Protein AF-A0A1G7TJM8-F1 (afdb_monomer_lite)

Secondary structure (DSSP, 8-state):
-EEEEEETTS-EEEEEEEEE-SSEEEEEEEESSTTTTTSEEEEETTTEEEEEEE--

Structure (mmCIF, N/CA/C/O backbone):
data_AF-A0A1G7TJM8-F1
#
_entry.id   AF-A0A1G7TJM8-F1
#
loop_
_atom_site.group_PDB
_atom_site.id
_atom_site.type_symbol
_atom_site.label_atom_id
_atom_site.label_alt_id
_atom_site.label_comp_id
_atom_site.label_asym_id
_atom_site.label_entity_id
_atom_site.label_seq_id
_atom_site.pdbx_PDB_ins_code
_atom_site.Cartn_x
_atom_site.Cartn_y
_atom_site.Cartn_z
_atom_site.occupancy
_atom_site.B_iso_or_equiv
_atom_site.auth_seq_id
_atom_site.auth_comp_id
_atom_site.auth_asym_id
_atom_site.auth_atom_id
_atom_site.pdbx_PDB_model_num
ATOM 1 N N . MET A 1 1 ? 7.559 9.190 1.264 1.00 88.31 1 MET A N 1
ATOM 2 C CA . MET A 1 1 ? 6.410 9.573 0.412 1.00 88.31 1 MET A CA 1
ATOM 3 C C . MET A 1 1 ? 5.253 8.655 0.756 1.00 88.31 1 MET A C 1
ATOM 5 O O . MET A 1 1 ? 5.435 7.444 0.723 1.00 88.31 1 MET A O 1
ATOM 9 N N . THR A 1 2 ? 4.104 9.201 1.153 1.00 92.56 2 THR A N 1
ATOM 10 C CA . THR A 1 2 ? 2.967 8.379 1.598 1.00 92.56 2 THR A CA 1
ATOM 11 C C . THR A 1 2 ? 1.935 8.295 0.488 1.00 92.56 2 THR A C 1
ATOM 13 O O . THR A 1 2 ? 1.512 9.315 -0.052 1.00 92.56 2 THR A O 1
ATOM 16 N N . ILE A 1 3 ? 1.516 7.080 0.155 1.00 93.44 3 ILE A N 1
ATOM 17 C CA . ILE A 1 3 ? 0.578 6.806 -0.929 1.00 93.44 3 ILE A CA 1
ATOM 18 C C . ILE A 1 3 ? -0.659 6.141 -0.341 1.00 93.44 3 ILE A C 1
ATOM 20 O O . ILE A 1 3 ? -0.568 5.108 0.315 1.00 93.44 3 ILE A O 1
ATOM 24 N N . SER A 1 4 ? -1.828 6.725 -0.581 1.00 94.56 4 SER A N 1
ATOM 25 C CA . SER A 1 4 ? -3.115 6.097 -0.284 1.00 94.56 4 SER A CA 1
ATOM 26 C C . SER A 1 4 ? -3.826 5.728 -1.575 1.00 94.56 4 SER A C 1
ATOM 28 O O . SER A 1 4 ? -3.875 6.536 -2.494 1.00 94.56 4 SER A O 1
ATOM 30 N N . PHE A 1 5 ? -4.379 4.526 -1.658 1.00 94.81 5 PHE A N 1
ATOM 31 C CA . PHE A 1 5 ? -5.054 4.031 -2.856 1.00 94.81 5 PHE A CA 1
ATOM 32 C C . PHE A 1 5 ? -6.129 3.004 -2.499 1.00 94.81 5 PHE A C 1
ATOM 34 O O . PHE A 1 5 ? -6.181 2.482 -1.385 1.00 94.81 5 PHE A O 1
ATOM 41 N N . GLU A 1 6 ? -6.999 2.724 -3.459 1.00 94.44 6 GLU A N 1
ATOM 42 C CA . GLU A 1 6 ? -8.008 1.670 -3.409 1.00 94.44 6 GLU A CA 1
ATOM 43 C C . GLU A 1 6 ? -7.631 0.592 -4.436 1.00 94.44 6 GLU A C 1
ATOM 45 O O . GLU A 1 6 ? -7.265 0.934 -5.551 1.00 94.44 6 GLU A O 1
ATOM 50 N N . THR A 1 7 ? -7.671 -0.694 -4.095 1.00 91.38 7 THR A N 1
ATOM 51 C CA . THR A 1 7 ? -7.443 -1.776 -5.070 1.00 91.38 7 THR A CA 1
ATOM 52 C C . THR A 1 7 ? -8.691 -2.017 -5.913 1.00 91.38 7 THR A C 1
ATOM 54 O O . THR A 1 7 ? -9.791 -1.617 -5.521 1.00 91.38 7 THR A O 1
ATOM 57 N N . ARG A 1 8 ? -8.584 -2.746 -7.034 1.00 88.38 8 ARG A N 1
ATOM 58 C CA . ARG A 1 8 ? -9.775 -3.144 -7.818 1.00 88.38 8 ARG A CA 1
ATOM 59 C C . ARG A 1 8 ? -10.765 -3.996 -7.026 1.00 88.38 8 ARG A C 1
ATOM 61 O O . ARG A 1 8 ? -11.953 -3.988 -7.322 1.00 88.38 8 ARG A O 1
ATOM 68 N N . ALA A 1 9 ? -10.293 -4.685 -5.989 1.00 87.81 9 ALA A N 1
ATOM 69 C CA . ALA A 1 9 ? -11.132 -5.416 -5.043 1.00 87.81 9 ALA A CA 1
ATOM 70 C C . ALA A 1 9 ? -11.824 -4.508 -3.996 1.00 87.81 9 ALA A C 1
ATOM 72 O O . ALA A 1 9 ? -12.387 -5.019 -3.028 1.00 87.81 9 ALA A O 1
ATOM 73 N N . GLY A 1 10 ? -11.742 -3.178 -4.133 1.00 89.38 10 GLY A N 1
ATOM 74 C CA . GLY A 1 10 ? -12.351 -2.198 -3.227 1.00 89.38 10 GLY A CA 1
ATOM 75 C C . GLY A 1 10 ? -11.609 -2.014 -1.898 1.00 89.38 10 GLY A C 1
ATOM 76 O O . GLY A 1 10 ? -12.143 -1.425 -0.957 1.00 89.38 10 GLY A O 1
ATOM 77 N N . GLN A 1 11 ? -10.383 -2.536 -1.770 1.00 90.25 11 GLN A N 1
ATOM 78 C CA . GLN A 1 11 ? -9.629 -2.460 -0.517 1.00 90.25 11 GLN A CA 1
ATOM 79 C C . GLN A 1 11 ? -8.810 -1.180 -0.464 1.00 90.25 11 GLN A C 1
ATOM 81 O O . GLN A 1 11 ? -8.036 -0.895 -1.369 1.00 90.25 11 GLN A O 1
ATOM 86 N N . LYS A 1 12 ? -8.926 -0.424 0.625 1.00 94.25 12 LYS A N 1
ATOM 87 C CA . LYS A 1 12 ? -8.175 0.820 0.807 1.00 94.25 12 LYS A CA 1
ATOM 88 C C . LYS A 1 12 ? -6.878 0.550 1.558 1.00 94.25 12 LYS A C 1
ATOM 90 O O . LYS A 1 12 ? -6.907 -0.055 2.630 1.00 94.25 12 LYS A O 1
ATOM 95 N N . PHE A 1 13 ? -5.770 1.038 1.018 1.00 94.31 13 PHE A N 1
ATOM 96 C CA . PHE A 1 13 ? -4.450 0.965 1.625 1.00 94.31 13 PHE A CA 1
ATOM 97 C C . PHE A 1 13 ? -3.827 2.352 1.735 1.00 94.31 13 PHE A C 1
A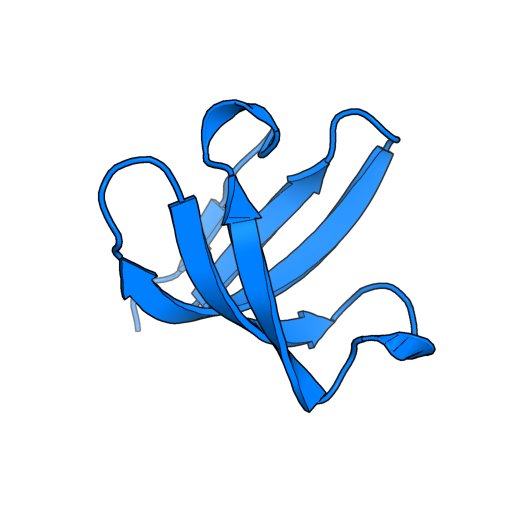TOM 99 O O . PHE A 1 13 ? -4.010 3.206 0.871 1.00 94.31 13 PHE A O 1
ATOM 106 N N . THR A 1 14 ? -3.057 2.553 2.796 1.00 95.06 14 THR A N 1
ATOM 107 C CA . THR A 1 14 ? -2.112 3.656 2.946 1.00 95.06 14 THR A CA 1
ATOM 108 C C . THR A 1 14 ? -0.754 3.042 3.208 1.00 95.06 14 THR A C 1
ATOM 110 O O . THR A 1 14 ? -0.599 2.270 4.155 1.00 95.06 14 THR A O 1
ATOM 113 N N . VAL A 1 15 ? 0.219 3.378 2.374 1.00 95.19 15 VAL A N 1
ATOM 114 C CA . VAL A 1 15 ? 1.561 2.809 2.410 1.00 95.19 15 VAL A CA 1
ATOM 115 C C . VAL A 1 15 ? 2.588 3.926 2.404 1.00 95.19 15 VAL A C 1
ATOM 117 O O . VAL A 1 15 ? 2.414 4.949 1.743 1.00 95.19 15 VAL A O 1
ATOM 120 N N . GLU A 1 16 ? 3.666 3.733 3.142 1.00 95.25 16 GLU A N 1
ATOM 121 C CA . GLU A 1 16 ? 4.867 4.536 2.999 1.00 95.25 16 GLU A CA 1
ATOM 122 C C . GLU A 1 16 ? 5.724 3.902 1.910 1.00 95.25 16 GLU A C 1
ATOM 124 O O . GLU A 1 16 ? 6.185 2.773 2.064 1.00 95.25 16 GLU A O 1
ATOM 129 N N . GLN A 1 17 ? 5.893 4.598 0.788 1.00 93.62 17 GLN A N 1
ATOM 130 C CA . GLN A 1 17 ? 6.700 4.103 -0.317 1.00 93.62 17 GLN A CA 1
ATOM 131 C C . GLN A 1 17 ? 8.168 4.029 0.112 1.00 93.62 17 GLN A C 1
ATOM 133 O O . GLN A 1 17 ? 8.762 5.043 0.480 1.00 93.62 17 GLN A O 1
ATOM 138 N N . THR A 1 18 ? 8.740 2.831 0.022 1.00 93.12 18 THR A N 1
ATOM 139 C CA . THR A 1 18 ? 10.153 2.543 0.290 1.00 93.12 18 THR A CA 1
ATOM 140 C C . THR A 1 18 ? 10.938 2.275 -0.993 1.00 93.12 18 THR A C 1
ATOM 142 O O . THR A 1 18 ? 12.156 2.396 -0.990 1.00 93.12 18 THR A O 1
ATOM 145 N N . GLY A 1 19 ? 10.261 1.923 -2.091 1.00 91.31 19 GLY A N 1
ATOM 146 C CA . GLY A 1 19 ? 10.887 1.677 -3.389 1.00 91.31 19 GLY A CA 1
ATOM 147 C C . GLY A 1 19 ? 9.897 1.739 -4.553 1.00 91.31 19 GLY A C 1
ATOM 148 O O . GLY A 1 19 ? 8.679 1.681 -4.367 1.00 91.31 19 GLY A O 1
ATOM 149 N N . ASP A 1 20 ? 10.422 1.870 -5.767 1.00 92.00 20 ASP A N 1
ATOM 150 C CA . ASP A 1 20 ? 9.669 1.777 -7.021 1.00 92.00 20 ASP A CA 1
ATOM 151 C C . ASP A 1 20 ? 10.384 0.780 -7.933 1.00 92.00 20 ASP A C 1
ATOM 153 O O . ASP A 1 20 ? 11.569 0.941 -8.216 1.00 92.00 20 ASP A O 1
ATOM 157 N N . ILE A 1 21 ? 9.669 -0.254 -8.371 1.00 89.25 21 ILE A N 1
ATOM 158 C CA . ILE A 1 21 ? 10.198 -1.308 -9.246 1.00 89.25 21 ILE A CA 1
ATOM 159 C C . ILE A 1 21 ? 9.620 -1.207 -10.667 1.00 89.25 21 ILE A C 1
ATOM 161 O O . ILE A 1 21 ? 9.456 -2.197 -11.381 1.00 89.25 21 ILE A O 1
ATOM 165 N N . GLY A 1 22 ? 9.260 0.008 -11.085 1.00 90.44 22 GLY A N 1
ATOM 166 C CA . GLY A 1 22 ? 8.750 0.328 -12.415 1.00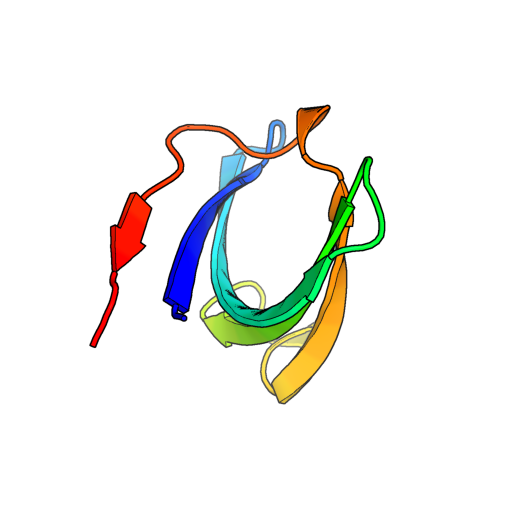 90.44 22 GLY A CA 1
ATOM 167 C C . GLY A 1 22 ? 7.245 0.098 -12.519 1.00 90.44 22 GLY A C 1
ATOM 168 O O . GLY A 1 22 ? 6.474 1.057 -12.583 1.00 90.44 22 GLY A O 1
ATOM 169 N N . HIS A 1 23 ? 6.811 -1.163 -12.501 1.00 92.25 23 HIS A N 1
ATOM 170 C CA . HIS A 1 23 ? 5.398 -1.551 -12.648 1.00 92.25 23 HIS A CA 1
ATOM 171 C C . HIS A 1 23 ? 4.654 -1.704 -11.311 1.00 92.25 23 HIS A C 1
ATOM 173 O O . HIS A 1 23 ? 3.429 -1.846 -11.286 1.00 92.25 23 HIS A O 1
ATOM 179 N N . ALA A 1 24 ? 5.371 -1.642 -10.191 1.00 93.19 24 ALA A N 1
ATOM 180 C CA . ALA A 1 24 ? 4.814 -1.745 -8.852 1.00 93.19 24 ALA A CA 1
ATOM 181 C C . ALA A 1 24 ? 5.546 -0.813 -7.882 1.00 93.19 24 ALA A C 1
ATOM 183 O O . ALA A 1 24 ? 6.699 -0.442 -8.103 1.00 93.19 24 ALA A O 1
ATOM 184 N N . ILE A 1 25 ? 4.861 -0.436 -6.807 1.00 93.38 25 ILE A N 1
ATOM 185 C CA . ILE A 1 25 ? 5.449 0.289 -5.683 1.00 93.38 25 ILE A CA 1
ATOM 186 C C . ILE A 1 25 ? 5.736 -0.692 -4.553 1.00 93.38 25 ILE A C 1
ATOM 188 O O . ILE A 1 25 ? 4.923 -1.568 -4.261 1.00 93.38 25 ILE A O 1
ATOM 192 N N . GLN A 1 26 ? 6.877 -0.536 -3.899 1.00 94.25 26 GLN A N 1
ATOM 193 C CA . GLN A 1 26 ? 7.186 -1.237 -2.663 1.00 94.25 26 GLN A CA 1
ATOM 194 C C . GLN A 1 26 ? 7.006 -0.264 -1.505 1.00 94.25 26 GLN A C 1
ATOM 196 O O . GLN A 1 26 ? 7.480 0.874 -1.562 1.00 94.25 26 GLN A O 1
ATOM 201 N N . GLY A 1 27 ? 6.310 -0.687 -0.457 1.00 94.44 27 GLY A N 1
ATOM 202 C CA . GLY A 1 27 ? 6.085 0.173 0.690 1.00 94.44 27 GLY A CA 1
ATOM 203 C C . GLY A 1 27 ? 5.648 -0.555 1.945 1.00 94.44 27 GLY A C 1
ATOM 204 O O . GLY A 1 27 ? 5.103 -1.658 1.903 1.00 94.44 27 GLY A O 1
ATOM 205 N N . ASN A 1 28 ? 5.868 0.097 3.079 1.00 95.69 28 ASN A N 1
ATOM 206 C CA . ASN A 1 28 ? 5.382 -0.366 4.369 1.00 95.69 28 ASN A CA 1
ATOM 207 C C . ASN A 1 28 ? 3.915 0.026 4.533 1.00 95.69 28 ASN A C 1
ATOM 209 O O . ASN A 1 28 ? 3.551 1.194 4.390 1.00 95.69 28 ASN A O 1
ATOM 213 N N . VAL A 1 29 ? 3.054 -0.941 4.838 1.00 95.12 29 VAL A N 1
ATOM 214 C CA . VAL A 1 29 ? 1.620 -0.682 5.001 1.00 95.12 29 VAL A CA 1
ATOM 215 C C . VAL A 1 29 ? 1.359 0.005 6.337 1.00 95.12 29 VAL A C 1
ATOM 217 O O . VAL A 1 29 ? 1.522 -0.593 7.398 1.00 95.12 29 VAL A O 1
ATOM 220 N N . LEU A 1 30 ? 0.881 1.246 6.281 1.00 93.62 30 LEU A N 1
ATOM 221 C CA . LEU A 1 30 ? 0.479 2.033 7.447 1.00 93.62 30 LEU A CA 1
ATOM 222 C C . LEU A 1 30 ? -0.988 1.782 7.821 1.00 93.62 30 LEU A C 1
ATOM 224 O O . LEU A 1 30 ? -1.326 1.701 9.000 1.00 93.62 30 LEU A O 1
ATOM 228 N N . LYS A 1 31 ? -1.876 1.662 6.824 1.00 91.81 31 LYS A N 1
ATOM 229 C CA . LYS A 1 31 ? -3.308 1.364 7.012 1.00 91.81 31 LYS A CA 1
ATOM 230 C C . LYS A 1 31 ? -3.816 0.448 5.903 1.00 91.81 31 LYS A C 1
ATOM 232 O O . LYS A 1 31 ? -3.404 0.576 4.756 1.00 91.81 31 LYS A O 1
ATOM 237 N N . GLY A 1 32 ? -4.718 -0.469 6.238 1.00 90.75 32 GLY A N 1
ATOM 238 C CA . GLY A 1 32 ? -5.302 -1.426 5.298 1.00 90.75 32 GLY A CA 1
ATOM 239 C C . GLY A 1 32 ? -5.894 -2.624 6.030 1.00 90.75 32 GLY A C 1
ATOM 240 O O . GLY A 1 32 ? -6.331 -2.505 7.176 1.00 90.75 32 GLY A O 1
ATOM 241 N N . ARG A 1 33 ? -5.881 -3.803 5.400 1.00 88.00 33 ARG A N 1
ATOM 242 C CA . ARG A 1 33 ? -6.244 -5.047 6.099 1.00 88.00 33 ARG A CA 1
ATOM 243 C C . ARG A 1 33 ? -5.272 -5.303 7.252 1.00 88.00 33 ARG A C 1
ATOM 245 O O . ARG A 1 33 ? -4.062 -5.304 7.044 1.00 88.00 33 ARG A O 1
ATOM 252 N N . LYS A 1 34 ? -5.815 -5.594 8.441 1.00 88.44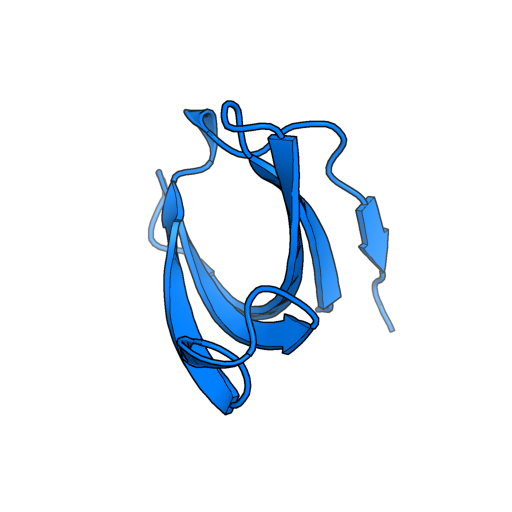 34 LYS A N 1
ATOM 253 C CA . LYS A 1 34 ? -5.061 -5.797 9.694 1.00 88.44 34 LYS A CA 1
ATOM 254 C C . LYS A 1 34 ? -3.885 -6.772 9.553 1.00 88.44 34 LYS A C 1
ATOM 256 O O . LYS A 1 34 ? -2.848 -6.549 10.156 1.00 88.44 34 LYS A O 1
ATOM 261 N N . LEU A 1 35 ? -4.031 -7.806 8.721 1.00 91.25 35 LEU A N 1
ATOM 262 C CA . LEU A 1 35 ? -2.987 -8.802 8.451 1.00 91.25 35 LEU A CA 1
ATOM 263 C C . LEU A 1 35 ? -1.720 -8.220 7.792 1.00 91.25 35 LEU A C 1
ATOM 265 O O . LEU A 1 35 ? -0.640 -8.786 7.941 1.00 91.25 35 LEU A O 1
ATOM 269 N N . PHE A 1 36 ? -1.849 -7.117 7.051 1.00 90.06 36 PHE A N 1
ATOM 270 C CA . PHE A 1 36 ? -0.760 -6.532 6.265 1.00 90.06 36 PHE A CA 1
ATOM 271 C C . PHE A 1 36 ? -0.153 -5.280 6.902 1.00 90.06 36 PHE A C 1
ATOM 273 O O . PHE A 1 36 ? 0.932 -4.881 6.495 1.00 90.06 36 PHE A O 1
ATOM 280 N N 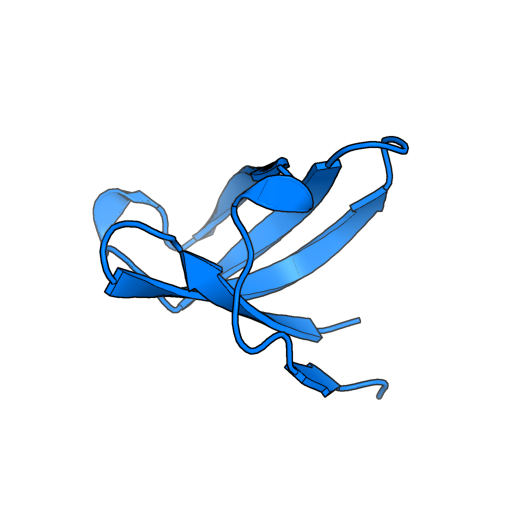. VAL A 1 37 ? -0.817 -4.661 7.883 1.00 93.00 37 VAL A N 1
ATOM 281 C CA . VAL A 1 37 ? -0.308 -3.457 8.562 1.00 93.00 37 VAL A CA 1
ATOM 282 C C . VAL A 1 37 ? 1.039 -3.756 9.227 1.00 93.00 37 VAL A C 1
ATOM 284 O O . VAL A 1 37 ? 1.195 -4.777 9.891 1.00 93.00 37 VAL A O 1
ATOM 287 N N . GLY A 1 38 ? 2.016 -2.871 9.023 1.00 92.44 38 GLY A N 1
ATOM 288 C CA . GLY A 1 38 ? 3.391 -3.024 9.502 1.00 92.44 38 GLY A CA 1
ATOM 289 C C . GLY A 1 38 ? 4.267 -3.945 8.647 1.00 92.44 38 GLY A C 1
ATOM 290 O O . GLY A 1 38 ? 5.452 -4.081 8.936 1.00 92.44 38 GLY A O 1
ATOM 291 N N . ARG A 1 39 ? 3.724 -4.567 7.590 1.00 93.50 39 ARG A N 1
ATOM 292 C CA . ARG A 1 39 ? 4.510 -5.368 6.643 1.00 93.50 39 ARG A CA 1
ATOM 293 C C . ARG A 1 39 ? 4.958 -4.529 5.455 1.00 93.50 39 ARG A C 1
ATOM 295 O O . ARG A 1 39 ? 4.235 -3.641 4.997 1.00 93.50 39 ARG A O 1
ATOM 302 N N . ASN A 1 40 ? 6.127 -4.874 4.927 1.00 93.62 40 ASN A N 1
ATOM 303 C CA . ASN A 1 40 ? 6.566 -4.398 3.627 1.00 93.62 40 ASN A CA 1
ATOM 304 C C . ASN A 1 40 ? 5.854 -5.208 2.537 1.00 93.62 40 ASN A C 1
ATOM 30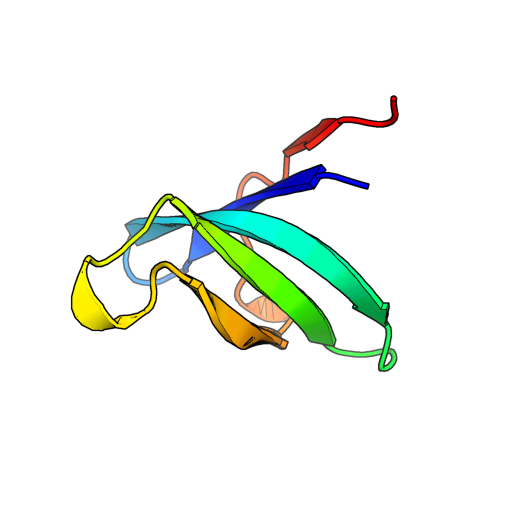6 O O . ASN A 1 40 ? 5.887 -6.439 2.549 1.00 93.62 40 ASN A O 1
ATOM 310 N N . MET A 1 41 ? 5.158 -4.517 1.644 1.00 93.31 41 MET A N 1
ATOM 311 C CA . MET A 1 41 ? 4.335 -5.110 0.596 1.00 93.31 41 MET A CA 1
ATOM 312 C C . MET A 1 41 ? 4.638 -4.440 -0.740 1.00 93.31 41 MET A C 1
ATOM 314 O O . MET A 1 41 ? 5.033 -3.274 -0.802 1.00 93.31 41 MET A O 1
ATOM 318 N N . VAL A 1 42 ? 4.404 -5.185 -1.815 1.00 93.75 42 VAL A N 1
ATOM 319 C CA . VAL A 1 42 ? 4.521 -4.695 -3.187 1.00 93.75 42 VAL A CA 1
ATOM 320 C C . VAL A 1 42 ? 3.122 -4.577 -3.781 1.00 93.75 42 VAL A C 1
ATOM 322 O O . VAL A 1 42 ? 2.336 -5.521 -3.715 1.00 93.75 42 VAL A O 1
ATOM 325 N N . PHE A 1 43 ? 2.808 -3.419 -4.356 1.00 92.75 43 PHE A N 1
ATOM 326 C CA . PHE A 1 43 ? 1.512 -3.121 -4.958 1.00 92.75 43 PHE A CA 1
ATOM 327 C C . PHE A 1 43 ? 1.688 -2.756 -6.425 1.00 92.75 43 PHE A C 1
ATOM 329 O O . PHE A 1 43 ? 2.400 -1.810 -6.762 1.00 92.75 43 PHE A O 1
ATOM 336 N N . ALA A 1 44 ? 1.035 -3.507 -7.308 1.00 94.06 44 ALA A N 1
ATOM 337 C CA . ALA A 1 44 ? 1.093 -3.263 -8.740 1.00 94.06 44 ALA A CA 1
ATOM 338 C C . ALA A 1 44 ? 0.339 -1.974 -9.103 1.00 94.06 44 ALA A C 1
ATOM 340 O O . ALA A 1 44 ? -0.817 -1.791 -8.719 1.00 94.06 44 ALA A O 1
ATOM 341 N N . LYS A 1 45 ? 0.978 -1.079 -9.868 1.00 91.62 45 LYS A N 1
ATOM 342 C CA . LYS A 1 45 ? 0.421 0.249 -10.196 1.00 91.62 45 LYS A CA 1
ATOM 343 C C . LYS A 1 45 ? -0.894 0.159 -10.978 1.00 91.62 45 LYS A C 1
ATOM 345 O O . LYS A 1 45 ? -1.748 1.024 -10.841 1.00 91.62 45 LYS A O 1
ATOM 350 N N . ASN A 1 46 ? -1.075 -0.902 -11.764 1.00 92.88 46 ASN A N 1
ATOM 351 C CA . ASN A 1 46 ? -2.290 -1.164 -12.545 1.00 92.88 46 ASN A CA 1
ATOM 352 C C . ASN A 1 46 ? -3.519 -1.543 -11.693 1.00 92.88 46 ASN A C 1
ATOM 354 O O . ASN A 1 46 ? -4.652 -1.436 -12.178 1.00 92.88 46 ASN A O 1
ATOM 358 N N . ASP A 1 47 ? -3.302 -2.006 -10.462 1.00 90.62 47 ASP A N 1
ATOM 359 C CA . ASP A 1 47 ? -4.354 -2.377 -9.514 1.00 90.62 47 ASP A CA 1
ATOM 360 C C . ASP A 1 47 ? -4.696 -1.234 -8.547 1.00 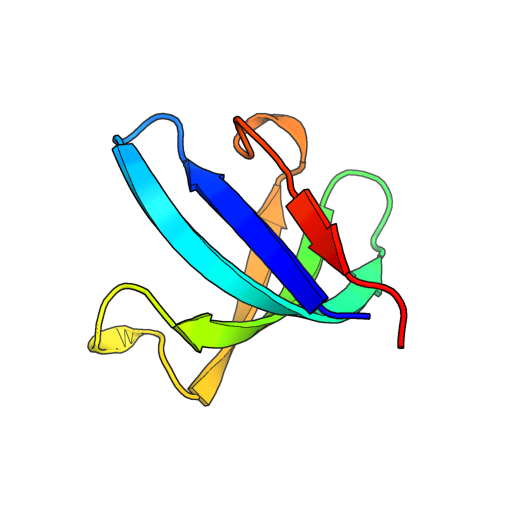90.62 47 ASP A C 1
ATOM 362 O O . ASP A 1 47 ? -5.726 -1.262 -7.879 1.00 90.62 47 ASP A O 1
ATOM 366 N N . MET A 1 48 ? -3.862 -0.193 -8.499 1.00 92.44 48 MET A N 1
ATOM 367 C CA . MET A 1 48 ? -4.065 0.975 -7.652 1.00 92.44 48 MET A CA 1
ATOM 368 C C . MET A 1 48 ? -5.011 1.985 -8.313 1.00 92.44 48 MET A C 1
ATOM 370 O O . MET A 1 48 ? -4.697 2.607 -9.325 1.00 92.44 48 MET A O 1
ATOM 374 N N . LEU A 1 49 ? -6.164 2.203 -7.695 1.00 91.50 49 LEU A N 1
ATOM 375 C CA . LEU A 1 49 ? -7.180 3.176 -8.081 1.00 91.50 49 LEU A CA 1
ATOM 376 C C . LEU A 1 49 ? -7.202 4.352 -7.097 1.00 91.50 49 LEU A C 1
ATOM 378 O O . LEU A 1 49 ? -6.819 4.221 -5.932 1.00 91.50 49 LEU A O 1
ATOM 382 N N . LYS A 1 50 ? -7.695 5.510 -7.560 1.00 90.25 50 LYS A N 1
ATOM 383 C CA . LYS A 1 50 ? -7.885 6.734 -6.749 1.00 90.25 50 LYS A CA 1
ATOM 384 C C . LYS A 1 50 ? -6.653 7.088 -5.902 1.00 90.25 50 LYS A C 1
ATOM 386 O O . LYS A 1 50 ? -6.765 7.402 -4.715 1.00 90.25 50 LYS A O 1
ATOM 391 N N . VAL A 1 51 ? -5.477 6.997 -6.518 1.00 90.31 51 VAL A N 1
ATOM 392 C CA . VAL A 1 51 ? -4.197 7.192 -5.840 1.00 90.31 51 VAL A CA 1
ATOM 393 C C . VAL A 1 51 ? -4.075 8.637 -5.359 1.00 90.31 51 VAL A C 1
ATOM 395 O O . VAL A 1 51 ? -4.216 9.580 -6.133 1.00 90.31 51 VAL A O 1
ATOM 398 N N . LYS A 1 52 ? -3.797 8.807 -4.068 1.00 90.50 52 LYS A N 1
ATOM 399 C CA . LYS A 1 52 ? -3.469 10.078 -3.424 1.00 90.50 52 LYS A CA 1
ATOM 400 C C . LYS A 1 52 ? -2.055 9.998 -2.884 1.00 90.50 52 LYS A C 1
ATOM 402 O O . LYS A 1 52 ? -1.767 9.177 -2.013 1.00 90.50 52 LYS A O 1
ATOM 407 N N . VAL A 1 53 ? -1.191 10.866 -3.389 1.00 88.94 53 VAL A N 1
ATOM 408 C CA . VAL A 1 53 ? 0.191 10.989 -2.933 1.00 88.94 53 VAL A CA 1
ATOM 409 C C . VAL A 1 53 ? 0.286 12.200 -2.018 1.00 88.94 53 VAL A C 1
ATOM 411 O O . VAL A 1 53 ? -0.064 13.306 -2.419 1.00 88.94 53 VAL A O 1
ATOM 414 N N . ALA A 1 54 ? 0.756 11.988 -0.795 1.00 82.00 54 ALA A N 1
ATOM 415 C CA . ALA A 1 54 ? 1.181 13.059 0.091 1.00 82.00 54 ALA A CA 1
ATOM 416 C C . ALA A 1 54 ? 2.714 13.091 0.089 1.00 82.00 54 ALA A C 1
ATOM 418 O O . ALA A 1 54 ? 3.370 12.155 0.568 1.00 82.00 54 ALA A O 1
ATOM 419 N N . SER A 1 55 ? 3.278 14.156 -0.483 1.00 64.88 55 SER A N 1
ATOM 420 C CA . SER A 1 55 ? 4.670 14.514 -0.221 1.00 64.88 55 SER A CA 1
ATOM 421 C C . SER A 1 55 ? 4.706 15.276 1.095 1.00 64.88 55 SER A C 1
ATOM 423 O O . SER A 1 55 ? 3.868 16.150 1.318 1.00 64.88 55 SER A O 1
ATOM 425 N N . LYS A 1 56 ? 5.626 14.890 1.976 1.00 55.88 56 LYS A N 1
ATOM 426 C CA . LYS A 1 56 ? 6.006 15.742 3.100 1.00 55.88 56 LYS A CA 1
ATOM 427 C C . LYS A 1 56 ? 6.816 16.920 2.565 1.00 55.88 56 LYS A C 1
ATOM 429 O O . LYS A 1 56 ? 7.439 16.729 1.491 1.00 55.88 56 LYS A O 1
#

pLDDT: mean 90.89, std 6.43, range [55.88, 95.69]

Sequence (56 aa):
MTISFETRAGQKFTVEQTGDIGHAIQGNVLKGRKLFVGRNMVFAKNDMLKVKVASK

Foldseek 3Di:
DWKWFAFPVRWIWIFDFPDDPPQWTWTATCDTPPVRHRHTDIGGPVRTHPMDDDDD

Organism: NCBI:txid440168

Radius of gyration: 10.03 Å; chains: 1; bounding box: 23×24×22 Å